Protein AF-A0A954HGE0-F1 (afdb_monomer)

Structure (mmCIF, N/CA/C/O backbone):
data_AF-A0A954HGE0-F1
#
_entry.id   AF-A0A954HGE0-F1
#
loop_
_atom_site.group_PDB
_atom_site.id
_atom_site.type_symbol
_atom_site.label_atom_id
_atom_site.label_alt_id
_atom_site.label_comp_id
_atom_site.label_asym_id
_atom_site.label_entity_id
_atom_site.label_seq_id
_atom_site.pdbx_PDB_ins_code
_atom_site.Cartn_x
_atom_site.Cartn_y
_atom_site.Cartn_z
_atom_site.occupancy
_atom_site.B_iso_or_equiv
_atom_site.auth_seq_id
_atom_site.auth_comp_id
_atom_site.auth_asym_id
_atom_site.auth_atom_id
_atom_site.pdbx_PDB_model_num
ATOM 1 N N . MET A 1 1 ? -14.802 17.233 -8.894 1.00 39.47 1 MET A N 1
ATOM 2 C CA . MET A 1 1 ? -13.611 17.298 -8.024 1.00 39.47 1 MET A CA 1
ATOM 3 C C . MET A 1 1 ? -13.743 16.165 -7.029 1.00 39.47 1 MET A C 1
ATOM 5 O O . MET A 1 1 ? -14.567 16.254 -6.129 1.00 39.47 1 MET A O 1
ATOM 9 N N . THR A 1 2 ? -13.078 15.044 -7.286 1.00 50.12 2 THR A N 1
ATOM 10 C CA . THR A 1 2 ? -13.136 13.867 -6.414 1.00 50.12 2 THR A CA 1
ATOM 11 C C . THR A 1 2 ? -12.397 14.213 -5.127 1.00 50.12 2 THR A C 1
ATOM 13 O O . THR A 1 2 ? -11.263 14.681 -5.178 1.00 50.12 2 THR A O 1
ATOM 16 N N . GLN A 1 3 ? -13.065 14.084 -3.986 1.00 55.19 3 GLN A N 1
ATOM 17 C CA . GLN A 1 3 ? -12.471 14.356 -2.682 1.00 55.19 3 GLN A CA 1
ATOM 18 C C . GLN A 1 3 ? -11.366 13.320 -2.441 1.00 55.19 3 GLN A C 1
ATOM 20 O O . GLN A 1 3 ? -11.647 12.124 -2.396 1.00 55.19 3 GLN A O 1
ATOM 25 N N . GLN A 1 4 ? -10.114 13.768 -2.380 1.00 66.94 4 GLN A N 1
ATOM 26 C CA . GLN A 1 4 ? -8.964 12.887 -2.196 1.00 66.94 4 GLN A CA 1
ATOM 27 C C . GLN A 1 4 ? -8.955 12.390 -0.749 1.00 66.94 4 GLN A C 1
ATOM 29 O O . GLN A 1 4 ? -8.915 13.200 0.181 1.00 66.94 4 GLN A O 1
ATOM 34 N N . LYS A 1 5 ? -9.059 11.073 -0.553 1.00 84.06 5 LYS A N 1
ATOM 35 C CA . LYS A 1 5 ? -8.981 10.472 0.780 1.00 84.06 5 LYS A CA 1
ATOM 36 C C . LYS A 1 5 ? -7.538 10.470 1.265 1.00 84.06 5 LYS A C 1
ATOM 38 O O . LYS A 1 5 ? -6.595 1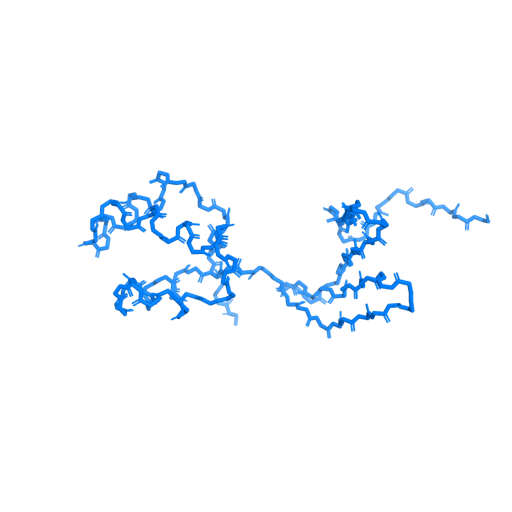0.522 0.476 1.00 84.06 5 LYS A O 1
ATOM 43 N N . THR A 1 6 ? -7.369 10.389 2.578 1.00 91.88 6 THR A N 1
ATOM 44 C CA . THR A 1 6 ? -6.045 10.262 3.188 1.00 91.88 6 THR A CA 1
ATOM 45 C C . THR A 1 6 ? -5.464 8.887 2.867 1.00 91.88 6 THR A C 1
ATOM 47 O O . THR A 1 6 ? -6.178 7.885 2.896 1.00 91.88 6 THR A O 1
ATOM 50 N N . LEU A 1 7 ? -4.164 8.795 2.598 1.00 94.12 7 LEU A N 1
ATOM 51 C CA . LEU A 1 7 ? -3.536 7.490 2.421 1.00 94.12 7 LEU A CA 1
ATOM 52 C C . LEU A 1 7 ? -3.399 6.798 3.772 1.00 94.12 7 LEU A C 1
ATOM 54 O O . LEU A 1 7 ? -2.899 7.375 4.738 1.00 94.12 7 LEU A O 1
ATOM 58 N N . PHE A 1 8 ? -3.784 5.527 3.836 1.00 95.69 8 PHE A N 1
ATOM 59 C CA . PHE A 1 8 ? -3.588 4.717 5.035 1.00 95.69 8 PHE A CA 1
ATOM 60 C C . PHE A 1 8 ? -2.106 4.667 5.436 1.00 95.69 8 PHE A C 1
ATOM 62 O O . PHE A 1 8 ? -1.781 4.641 6.620 1.00 95.69 8 PHE A O 1
ATOM 69 N N . THR A 1 9 ? -1.201 4.682 4.454 1.00 91.62 9 THR A N 1
ATOM 70 C CA . THR A 1 9 ? 0.250 4.647 4.676 1.00 91.62 9 THR A CA 1
ATOM 71 C C . THR A 1 9 ? 0.809 5.887 5.366 1.00 91.62 9 THR A C 1
ATOM 73 O O . THR A 1 9 ? 1.902 5.798 5.920 1.00 91.62 9 THR A O 1
ATOM 76 N N . ASP A 1 10 ? 0.067 6.996 5.380 1.00 93.44 10 ASP A N 1
ATOM 77 C CA . ASP A 1 10 ? 0.464 8.231 6.066 1.00 93.44 10 ASP A CA 1
ATOM 78 C C . ASP A 1 10 ? 0.088 8.208 7.558 1.00 93.44 10 ASP A C 1
ATOM 80 O O . ASP A 1 10 ? 0.540 9.048 8.339 1.00 93.44 10 ASP A O 1
ATOM 84 N N . LEU A 1 11 ? -0.729 7.238 7.988 1.00 94.38 11 LEU A N 1
ATOM 85 C CA . LEU A 1 11 ? -1.130 7.103 9.382 1.00 94.38 11 LEU A CA 1
ATOM 86 C C . LEU A 1 11 ? -0.036 6.445 10.221 1.00 94.38 11 LEU A C 1
ATOM 88 O O . LEU A 1 11 ? 0.421 5.328 9.960 1.00 94.38 11 LEU A O 1
ATOM 92 N N . SER A 1 12 ? 0.299 7.093 11.336 1.00 95.88 12 SER A N 1
ATOM 93 C CA . SER A 1 12 ? 1.052 6.435 12.397 1.00 95.88 12 SER A CA 1
ATOM 94 C C . SER A 1 12 ? 0.192 5.374 13.095 1.00 95.88 12 SER A C 1
ATOM 96 O O . SER A 1 12 ? -1.042 5.403 13.070 1.00 95.88 12 SER A O 1
ATOM 98 N N . ARG A 1 13 ? 0.853 4.430 13.775 1.00 95.81 13 ARG A N 1
ATOM 99 C CA . ARG A 1 13 ? 0.166 3.433 14.609 1.00 95.81 13 ARG A CA 1
ATOM 100 C C . ARG A 1 13 ? -0.732 4.097 15.657 1.00 95.81 13 ARG A C 1
ATOM 102 O O . ARG A 1 13 ? -1.852 3.635 15.869 1.00 95.81 13 ARG A O 1
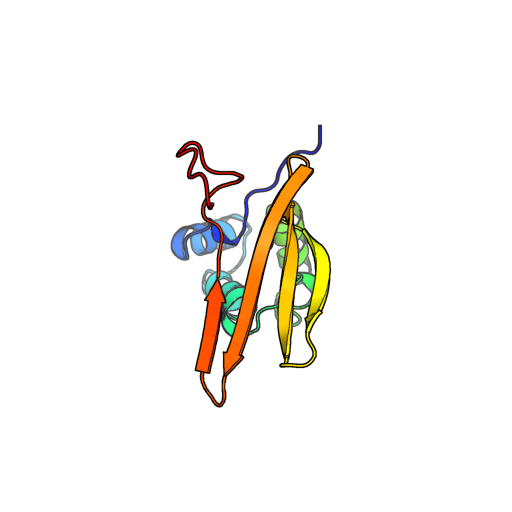ATOM 109 N N . ASP A 1 14 ? -0.245 5.157 16.291 1.00 97.38 14 ASP A N 1
ATOM 110 C CA . ASP A 1 14 ? -0.956 5.840 17.371 1.00 97.38 14 ASP A CA 1
ATOM 111 C C . ASP A 1 14 ? -2.165 6.607 16.827 1.00 97.38 14 ASP A C 1
ATOM 113 O O . ASP A 1 14 ? -3.249 6.514 17.399 1.00 97.38 14 ASP A O 1
ATOM 117 N N . ALA A 1 15 ? -2.020 7.257 15.664 1.00 97.25 15 ALA A N 1
ATOM 118 C CA . ALA A 1 15 ? -3.128 7.915 14.974 1.00 97.25 15 ALA A CA 1
ATOM 119 C C . ALA A 1 15 ? -4.228 6.915 14.587 1.00 97.25 15 ALA A C 1
ATOM 121 O O . ALA A 1 15 ? -5.403 7.161 14.844 1.00 97.25 15 ALA A O 1
ATOM 122 N N . LEU A 1 16 ? -3.859 5.748 14.044 1.00 97.44 16 LEU A N 1
ATOM 123 C CA . LEU A 1 16 ? -4.829 4.696 13.723 1.00 97.44 16 LEU A CA 1
ATOM 124 C C . LEU A 1 16 ? -5.501 4.121 14.979 1.00 97.44 16 LEU A C 1
ATOM 126 O O . LEU A 1 16 ? -6.677 3.760 14.942 1.00 97.44 16 LEU A O 1
ATOM 130 N N . THR A 1 17 ? -4.763 4.022 16.086 1.00 98.00 17 THR A N 1
ATOM 131 C CA . THR A 1 17 ? -5.294 3.540 17.369 1.00 98.00 17 THR A CA 1
ATOM 132 C C . THR A 1 17 ? -6.341 4.499 17.921 1.00 98.00 17 THR A C 1
ATOM 134 O O . THR A 1 17 ? -7.445 4.056 18.240 1.00 98.00 17 THR A O 1
ATOM 137 N N . ALA A 1 18 ? -6.023 5.796 17.966 1.00 97.94 18 ALA A N 1
ATOM 138 C CA . ALA A 1 18 ? -6.958 6.841 18.369 1.00 97.94 18 ALA A CA 1
ATOM 139 C C . ALA A 1 18 ? -8.194 6.853 17.461 1.00 97.94 18 ALA A C 1
ATOM 141 O O . ALA A 1 18 ? -9.316 6.784 17.955 1.00 97.94 18 ALA A O 1
ATOM 142 N N . TRP A 1 19 ? -7.993 6.800 16.140 1.00 97.62 19 TRP A N 1
ATOM 143 C CA . TRP A 1 19 ? -9.092 6.755 15.176 1.00 97.62 19 TRP A CA 1
ATOM 144 C C . TRP A 1 19 ? -10.013 5.550 15.402 1.00 97.62 19 TRP A C 1
ATOM 146 O O . TRP A 1 19 ? -11.230 5.702 15.440 1.00 97.62 19 TRP A O 1
ATOM 156 N N . CYS A 1 20 ? -9.466 4.350 15.638 1.00 97.56 20 CYS A N 1
ATOM 157 C CA . CYS A 1 20 ? -10.289 3.179 15.958 1.00 97.56 20 CYS A CA 1
ATOM 158 C C . CYS A 1 20 ? -11.161 3.417 17.200 1.00 97.56 20 CYS A C 1
ATOM 160 O O . CYS A 1 20 ? -12.340 3.067 17.184 1.00 97.56 20 CYS A O 1
ATOM 162 N N . GLN A 1 21 ? -10.602 4.021 18.254 1.00 97.75 21 GLN A N 1
ATOM 163 C CA . GLN A 1 21 ? -11.330 4.318 19.492 1.00 97.75 21 GLN A CA 1
ATOM 164 C C . GLN A 1 21 ? -12.422 5.374 19.284 1.00 97.75 21 GLN A C 1
ATOM 166 O O . GLN A 1 21 ? -13.530 5.196 19.786 1.00 97.75 21 GLN A O 1
ATOM 171 N N . GLU A 1 22 ? -12.142 6.425 18.511 1.00 97.50 22 GLU A N 1
ATOM 172 C CA . GLU A 1 22 ? -13.113 7.463 18.135 1.00 97.50 22 GLU A CA 1
ATOM 173 C C . GLU A 1 22 ? -14.299 6.886 17.352 1.00 97.50 22 GLU A C 1
ATOM 175 O O . GLU A 1 22 ? -15.439 7.285 17.571 1.00 97.50 22 GLU A O 1
ATOM 180 N N . GLN A 1 23 ? -14.048 5.891 16.495 1.00 96.88 23 GLN A N 1
ATOM 181 C CA . GLN A 1 23 ? -15.091 5.162 15.766 1.00 96.88 23 GLN A CA 1
ATOM 182 C C . GLN A 1 23 ? -15.799 4.082 16.614 1.00 96.88 23 GLN A C 1
ATOM 184 O O . GLN A 1 23 ? -16.626 3.330 16.099 1.00 96.88 23 GLN A O 1
ATOM 189 N N . GLY A 1 24 ? -15.481 3.969 17.909 1.00 97.31 24 GLY A N 1
ATOM 190 C CA . GLY A 1 24 ? -16.108 3.016 18.831 1.00 97.31 24 GLY A CA 1
ATOM 191 C C . GLY A 1 24 ? -15.544 1.592 18.774 1.00 97.31 24 GLY A C 1
ATOM 192 O O . GLY A 1 24 ? -16.157 0.665 19.308 1.00 97.31 24 GLY A O 1
ATOM 193 N N . PHE A 1 25 ? -14.380 1.388 18.152 1.00 97.62 25 PHE A N 1
ATOM 194 C CA . PHE A 1 25 ? -13.707 0.091 18.084 1.00 97.62 25 PHE A CA 1
ATOM 195 C C . PHE A 1 25 ? -12.566 -0.027 19.108 1.00 97.62 25 PHE A C 1
ATOM 197 O O . PHE A 1 25 ? -11.890 0.950 19.429 1.00 97.62 25 PHE A O 1
ATOM 204 N N . PRO A 1 26 ? -12.279 -1.242 19.614 1.00 97.56 26 PRO A N 1
ATOM 205 C CA . PRO A 1 26 ? -11.156 -1.451 20.521 1.00 97.56 26 PRO A CA 1
ATOM 206 C C . PRO A 1 26 ? -9.802 -1.087 19.895 1.00 97.56 26 PRO A C 1
ATOM 208 O O . PRO A 1 26 ? -9.537 -1.427 18.741 1.00 97.56 26 PRO A O 1
ATOM 211 N N . ALA A 1 27 ? -8.898 -0.524 20.701 1.00 96.62 27 ALA A N 1
ATOM 212 C CA . ALA A 1 27 ? -7.555 -0.098 20.289 1.00 96.62 27 ALA A CA 1
ATOM 213 C C . ALA A 1 27 ? -6.745 -1.182 19.548 1.00 96.62 27 ALA A C 1
ATOM 215 O O . ALA A 1 27 ? -6.031 -0.886 18.592 1.00 96.62 27 ALA A O 1
ATOM 216 N N . TYR A 1 28 ? -6.892 -2.459 19.927 1.00 96.81 28 TYR A N 1
ATOM 217 C CA . TYR A 1 28 ? -6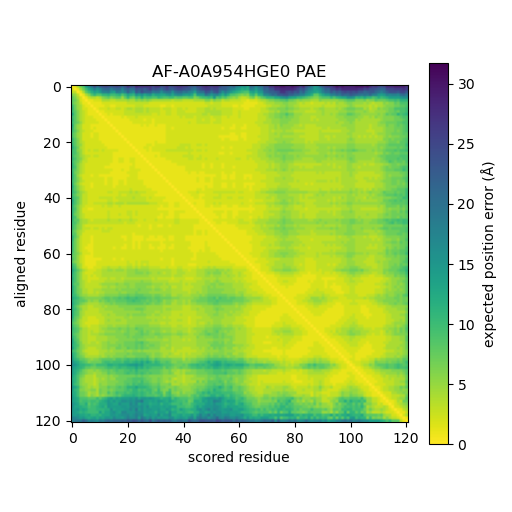.158 -3.564 19.292 1.00 96.81 28 TYR A CA 1
ATOM 218 C C . TYR A 1 28 ? -6.481 -3.740 17.797 1.00 96.81 28 TYR A C 1
ATOM 220 O O . TYR A 1 28 ? -5.711 -4.378 17.072 1.00 96.81 28 TYR A O 1
ATOM 228 N N . ARG A 1 29 ? -7.614 -3.202 17.315 1.00 97.56 29 ARG A N 1
ATOM 229 C CA . ARG A 1 29 ? -7.994 -3.275 15.898 1.00 97.56 29 ARG A CA 1
ATOM 230 C C . ARG A 1 29 ? -6.987 -2.555 15.008 1.00 97.56 29 ARG A C 1
ATOM 232 O O . ARG A 1 29 ? -6.740 -3.036 13.906 1.00 97.56 29 ARG A O 1
ATOM 239 N N . ALA A 1 30 ? -6.323 -1.508 15.499 1.00 97.31 30 ALA A N 1
ATOM 240 C CA . ALA A 1 30 ? -5.262 -0.830 14.760 1.00 97.31 30 ALA A CA 1
ATOM 241 C C . ALA A 1 30 ? -4.120 -1.790 14.384 1.00 97.31 30 ALA A C 1
ATOM 243 O O . ALA A 1 30 ? -3.722 -1.865 13.222 1.00 97.31 30 ALA A O 1
ATOM 244 N N . ASP A 1 31 ? -3.641 -2.600 15.333 1.00 96.69 31 ASP A N 1
ATOM 245 C CA . ASP A 1 31 ? -2.583 -3.581 15.061 1.00 96.69 31 ASP A CA 1
ATOM 246 C C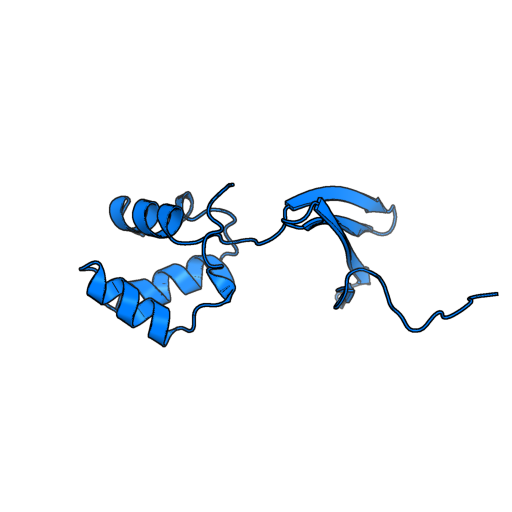 . ASP A 1 31 ? -3.056 -4.715 14.145 1.00 96.69 31 ASP A C 1
ATOM 248 O O . ASP A 1 31 ? -2.274 -5.240 13.349 1.00 96.69 31 ASP A O 1
ATOM 252 N N . GLN A 1 32 ? -4.336 -5.084 14.216 1.00 97.25 32 GLN A N 1
ATOM 253 C CA . GLN A 1 32 ? -4.918 -6.061 13.300 1.00 97.25 32 GLN A CA 1
ATOM 254 C C . GLN A 1 32 ? -4.942 -5.532 11.861 1.00 97.25 32 GLN A C 1
ATOM 256 O O . GLN A 1 32 ? -4.451 -6.214 10.962 1.00 97.25 32 GLN A O 1
ATOM 261 N N . ILE A 1 33 ? -5.440 -4.310 11.646 1.00 97.81 33 ILE A N 1
ATOM 262 C CA . ILE A 1 33 ? -5.487 -3.663 10.325 1.00 97.81 33 ILE A CA 1
ATOM 263 C C . ILE A 1 33 ? -4.067 -3.504 9.766 1.00 97.81 33 ILE A C 1
ATOM 265 O O . ILE A 1 33 ? -3.795 -3.888 8.630 1.00 97.81 33 ILE A O 1
ATOM 269 N N . ARG A 1 34 ? -3.114 -3.034 10.581 1.00 97.38 34 ARG A N 1
ATOM 270 C CA . ARG A 1 34 ? -1.705 -2.906 10.165 1.00 97.38 34 ARG A CA 1
ATOM 271 C C . ARG A 1 34 ? -1.090 -4.244 9.768 1.00 97.38 34 ARG A C 1
ATOM 273 O O . ARG A 1 34 ? -0.339 -4.299 8.799 1.00 97.38 34 ARG A O 1
ATOM 280 N N . ARG A 1 35 ? -1.409 -5.333 10.473 1.00 97.25 35 ARG A N 1
ATOM 281 C CA . ARG A 1 35 ? -0.945 -6.682 10.105 1.00 97.25 35 ARG A CA 1
ATOM 282 C C . ARG A 1 35 ? -1.472 -7.107 8.739 1.00 97.25 35 ARG A C 1
ATOM 284 O O . ARG A 1 35 ? -0.745 -7.752 7.989 1.00 97.25 35 ARG A O 1
ATOM 291 N N . TRP A 1 36 ? -2.707 -6.744 8.412 1.00 97.62 36 TRP A N 1
ATOM 292 C CA . TRP A 1 36 ? -3.273 -6.998 7.094 1.00 97.62 36 TRP A CA 1
ATOM 293 C C . TRP A 1 36 ? -2.567 -6.207 5.998 1.00 97.62 36 TRP A C 1
ATOM 295 O O . TRP A 1 36 ? -2.115 -6.804 5.025 1.00 97.62 36 TRP A O 1
ATOM 305 N N . ILE A 1 37 ? -2.395 -4.901 6.191 1.00 96.44 37 ILE A N 1
ATOM 306 C CA . ILE A 1 37 ? -1.770 -4.032 5.188 1.00 96.44 37 ILE A CA 1
ATOM 307 C C . ILE A 1 37 ? -0.277 -4.342 5.020 1.00 96.44 37 ILE A C 1
ATOM 309 O O . ILE A 1 37 ? 0.176 -4.621 3.919 1.00 96.44 37 ILE A O 1
ATOM 313 N N . TYR A 1 38 ? 0.507 -4.358 6.099 1.00 95.38 38 TYR A N 1
ATOM 314 C CA . TYR A 1 38 ? 1.968 -4.479 5.996 1.00 95.38 38 TYR A CA 1
ATOM 315 C C . TYR A 1 38 ? 2.469 -5.926 6.027 1.00 95.38 38 TYR A C 1
ATOM 317 O O . TYR A 1 38 ? 3.468 -6.255 5.386 1.00 95.38 38 TYR A O 1
ATOM 325 N N . GLY A 1 39 ? 1.795 -6.797 6.782 1.00 95.31 39 GLY A N 1
ATOM 326 C CA . GLY A 1 39 ? 2.186 -8.200 6.926 1.00 95.31 39 GLY A CA 1
ATOM 327 C C . GLY A 1 39 ? 1.635 -9.076 5.806 1.00 95.31 39 GLY A C 1
ATOM 328 O O . GLY A 1 39 ? 2.385 -9.820 5.181 1.00 95.31 39 GLY A O 1
ATOM 329 N N . LYS A 1 40 ? 0.328 -8.972 5.544 1.00 96.25 40 LYS A N 1
ATOM 330 C CA . LYS A 1 40 ? -0.360 -9.770 4.518 1.00 96.25 40 LYS A CA 1
ATOM 331 C C . LYS A 1 40 ? -0.426 -9.089 3.148 1.00 96.25 40 LYS A C 1
ATOM 333 O O . LYS A 1 40 ? -0.679 -9.790 2.177 1.00 96.25 40 LYS A O 1
ATOM 338 N N . ARG A 1 41 ? -0.145 -7.781 3.061 1.00 95.38 41 ARG A N 1
ATOM 339 C CA . ARG A 1 41 ? -0.070 -7.012 1.804 1.00 95.38 41 ARG A CA 1
ATOM 340 C C . ARG A 1 41 ? -1.350 -7.098 0.972 1.00 95.38 41 ARG A C 1
ATOM 342 O O . ARG A 1 41 ? -1.290 -7.302 -0.236 1.00 95.38 41 ARG A O 1
ATOM 349 N N . VAL A 1 42 ? -2.498 -6.979 1.640 1.00 96.12 42 VAL A N 1
ATOM 350 C CA . VAL A 1 42 ? -3.796 -6.926 0.951 1.00 96.12 42 VAL A CA 1
ATOM 351 C C . VAL A 1 42 ? -3.928 -5.659 0.124 1.00 96.12 42 VAL A C 1
ATOM 353 O O . VAL A 1 42 ? -3.371 -4.618 0.477 1.00 96.12 42 VAL A O 1
ATOM 356 N N . ASN A 1 43 ? -4.700 -5.754 -0.952 1.00 94.12 43 ASN A N 1
ATOM 357 C CA . ASN A 1 43 ? -4.941 -4.650 -1.869 1.00 94.12 43 ASN A CA 1
ATOM 358 C C . ASN A 1 43 ? -6.252 -3.910 -1.570 1.00 94.12 43 ASN A C 1
ATOM 360 O O . ASN A 1 43 ? -6.460 -2.807 -2.068 1.00 94.12 43 ASN A O 1
ATOM 364 N N . SER A 1 44 ? -7.130 -4.499 -0.755 1.00 95.75 44 SER A N 1
ATOM 365 C CA . SER A 1 44 ? -8.384 -3.893 -0.309 1.00 95.75 44 SER A CA 1
ATOM 366 C C . SER A 1 44 ? -8.648 -4.152 1.174 1.00 95.75 44 SER A C 1
ATOM 368 O O . SER A 1 44 ? -8.332 -5.217 1.712 1.00 95.75 44 SER A O 1
ATOM 370 N N . PHE A 1 45 ? -9.311 -3.197 1.837 1.00 97.19 45 PHE A N 1
ATOM 371 C CA . PHE A 1 45 ? -9.841 -3.398 3.187 1.00 97.19 45 PHE A CA 1
ATOM 372 C C . PHE A 1 45 ? -10.821 -4.569 3.247 1.00 97.19 45 PHE A C 1
ATOM 374 O O . PHE A 1 45 ? -10.929 -5.214 4.290 1.00 97.19 45 PHE A O 1
ATOM 381 N N . ASP A 1 46 ? -11.486 -4.899 2.136 1.00 96.94 46 ASP A N 1
ATOM 382 C CA . ASP A 1 46 ? -12.455 -5.987 2.094 1.00 96.94 46 ASP A CA 1
ATOM 383 C C . ASP A 1 46 ? -11.858 -7.372 2.343 1.00 96.94 46 ASP A C 1
ATOM 385 O O . ASP A 1 46 ? -12.553 -8.244 2.867 1.00 96.94 46 ASP A O 1
ATOM 389 N N . GLU A 1 47 ? -10.569 -7.558 2.070 1.00 97.38 47 GLU A N 1
ATOM 390 C CA . GLU A 1 47 ? -9.865 -8.829 2.266 1.00 97.38 47 GLU A CA 1
ATOM 391 C C . GLU A 1 47 ? -9.664 -9.181 3.755 1.00 97.38 47 GLU A C 1
ATOM 393 O O . GLU A 1 47 ? -9.366 -10.330 4.099 1.00 97.38 47 GLU A O 1
ATOM 398 N N . MET A 1 48 ? -9.861 -8.213 4.660 1.00 97.50 48 MET A N 1
ATOM 399 C CA . MET A 1 48 ? -9.655 -8.357 6.104 1.00 97.50 48 MET A CA 1
ATOM 400 C C . MET A 1 48 ? -10.826 -9.092 6.784 1.00 97.50 48 MET A C 1
ATOM 402 O O . MET A 1 48 ? -11.599 -8.507 7.540 1.00 97.50 48 MET A O 1
ATOM 406 N N . HIS A 1 49 ? -10.981 -10.389 6.516 1.00 95.00 49 HIS A N 1
ATOM 407 C CA . HIS A 1 49 ? -12.153 -11.181 6.931 1.00 95.00 49 HIS A CA 1
ATOM 408 C C . HIS A 1 49 ? -12.404 -11.264 8.450 1.00 95.00 49 HIS A C 1
ATOM 410 O O . HIS A 1 49 ? -13.522 -11.546 8.872 1.00 95.00 49 HIS A O 1
ATOM 416 N N . ASP A 1 50 ? -11.390 -11.021 9.280 1.00 95.12 50 ASP A N 1
ATOM 417 C CA . ASP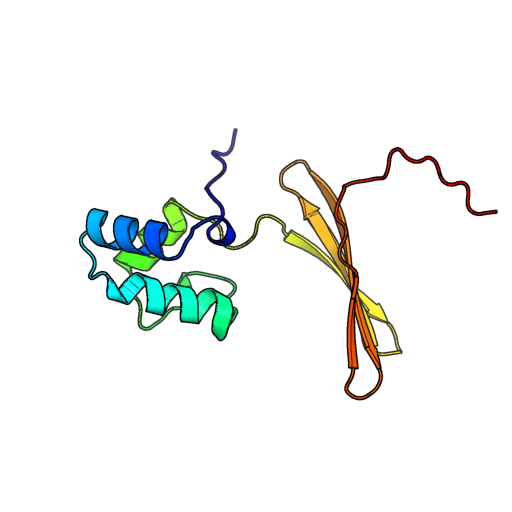 A 1 50 ? -11.476 -11.004 10.747 1.00 95.12 50 ASP A CA 1
ATOM 418 C C . ASP A 1 50 ? -11.665 -9.580 11.329 1.00 95.12 50 ASP A C 1
ATOM 420 O O . ASP A 1 50 ? -11.698 -9.394 12.555 1.00 95.12 50 ASP A O 1
ATOM 424 N N . VAL A 1 51 ? -11.812 -8.573 10.458 1.00 97.19 51 VAL A N 1
ATOM 425 C CA . VAL A 1 51 ? -12.166 -7.186 10.780 1.00 97.19 51 VAL A CA 1
ATOM 426 C C . VAL A 1 51 ? -13.666 -6.976 10.501 1.00 97.19 51 VAL A C 1
ATOM 428 O O . VAL A 1 51 ? -14.148 -7.320 9.416 1.00 97.19 51 VAL A O 1
ATOM 431 N N . PRO A 1 52 ? -14.441 -6.415 11.454 1.00 97.25 52 PRO A N 1
ATOM 432 C CA . PRO A 1 52 ? -15.876 -6.207 11.282 1.00 97.25 52 PRO A CA 1
ATOM 433 C C . PRO A 1 52 ? -16.199 -5.426 10.007 1.00 97.25 52 PRO A C 1
ATOM 435 O O . PRO A 1 52 ? -15.513 -4.458 9.685 1.00 97.25 52 PRO A O 1
ATOM 438 N N . LYS A 1 53 ? -17.280 -5.807 9.314 1.00 97.25 53 LYS A N 1
ATOM 439 C CA . LYS A 1 53 ? -17.713 -5.151 8.067 1.00 97.25 53 LYS A CA 1
ATOM 440 C C . LYS A 1 53 ? -17.853 -3.634 8.230 1.00 97.25 53 LYS A C 1
ATOM 442 O O . LYS A 1 53 ? -17.302 -2.902 7.423 1.00 97.25 53 LYS A O 1
ATOM 447 N N . ALA A 1 54 ? -18.475 -3.185 9.321 1.00 97.38 54 ALA A N 1
ATOM 448 C CA . ALA A 1 54 ? -18.627 -1.763 9.628 1.00 97.38 54 ALA A CA 1
ATOM 449 C C . ALA A 1 54 ? -17.279 -1.017 9.702 1.00 97.38 54 ALA A C 1
ATOM 451 O O . ALA A 1 54 ? -17.159 0.096 9.205 1.00 97.38 54 ALA A O 1
ATOM 452 N N . LEU A 1 55 ? -16.238 -1.645 10.263 1.00 97.88 55 LEU A N 1
ATOM 453 C CA . LEU A 1 55 ? -14.902 -1.049 10.323 1.00 97.88 55 LEU A CA 1
ATOM 454 C C . LEU A 1 55 ? -14.228 -1.028 8.945 1.00 97.88 55 LEU A C 1
ATOM 456 O O . LEU A 1 55 ? -13.600 -0.036 8.593 1.00 97.88 55 LEU A O 1
ATOM 460 N N . ARG A 1 56 ? -14.389 -2.085 8.137 1.00 98.00 56 ARG A N 1
ATOM 461 C CA . ARG A 1 56 ? -13.892 -2.113 6.747 1.00 98.00 56 ARG A CA 1
ATOM 462 C C . ARG A 1 56 ? -14.550 -1.037 5.880 1.00 98.00 56 ARG A C 1
ATOM 464 O O . ARG A 1 56 ? -13.867 -0.385 5.093 1.00 98.00 56 ARG A O 1
ATOM 471 N N . GLU A 1 57 ? -15.850 -0.818 6.057 1.00 97.50 57 GLU A N 1
ATOM 472 C CA . GLU A 1 57 ? -16.608 0.227 5.362 1.00 97.50 57 GLU A CA 1
ATOM 473 C C . GLU A 1 57 ? -16.126 1.626 5.764 1.00 97.50 57 GLU A C 1
ATOM 475 O O . GLU A 1 57 ? -15.842 2.434 4.884 1.00 97.50 57 GLU A O 1
ATOM 480 N N . LEU A 1 58 ? -15.940 1.890 7.063 1.00 96.94 58 LEU A N 1
ATOM 481 C CA . LEU A 1 58 ? -15.369 3.155 7.543 1.00 96.94 58 LEU A CA 1
ATOM 482 C C . LEU A 1 58 ? -13.954 3.384 6.998 1.00 96.94 58 LEU A C 1
ATOM 484 O O . LEU A 1 58 ? -13.660 4.459 6.484 1.00 96.94 58 LEU A O 1
ATOM 488 N N . LEU A 1 59 ? -13.085 2.369 7.039 1.00 96.94 59 LEU A N 1
ATOM 489 C CA . LEU A 1 59 ? -11.742 2.468 6.457 1.00 96.94 59 LEU A CA 1
ATOM 490 C C . LEU A 1 59 ? -11.804 2.831 4.970 1.00 96.94 59 LEU A C 1
ATOM 492 O O . LEU A 1 59 ? -11.111 3.744 4.539 1.00 96.94 59 LEU A O 1
ATOM 496 N N . THR A 1 60 ? -12.685 2.176 4.213 1.00 96.25 60 THR A N 1
ATOM 497 C CA . THR A 1 60 ? -12.875 2.428 2.776 1.00 96.25 60 THR A CA 1
ATOM 498 C C . THR A 1 60 ? -13.432 3.824 2.495 1.00 96.25 60 THR A C 1
ATOM 500 O O . THR A 1 60 ? -13.142 4.403 1.451 1.00 96.25 60 THR A O 1
ATOM 503 N N . GLN A 1 61 ? -14.235 4.389 3.397 1.00 95.44 61 GLN A N 1
ATOM 504 C CA . GLN A 1 61 ? -14.767 5.748 3.257 1.00 95.44 61 GLN A CA 1
ATOM 505 C C . GLN A 1 61 ? -13.706 6.819 3.527 1.00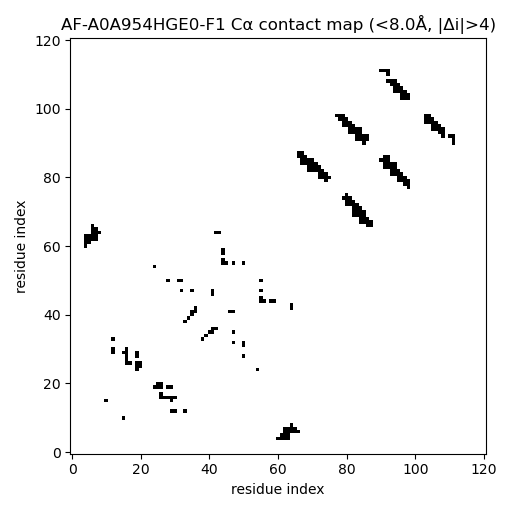 95.44 61 GLN A C 1
ATOM 507 O O . GLN A 1 61 ? -13.690 7.836 2.837 1.00 95.44 61 GLN A O 1
ATOM 512 N N . HIS A 1 62 ? -12.823 6.588 4.501 1.00 95.12 62 HIS A N 1
ATOM 513 C CA . HIS A 1 62 ? -11.876 7.594 4.985 1.00 95.12 62 HIS A CA 1
ATOM 514 C C . HIS A 1 62 ? -10.476 7.498 4.378 1.00 95.12 62 HIS A C 1
ATOM 516 O O . HIS A 1 62 ? -9.777 8.512 4.328 1.00 95.12 62 HIS A O 1
ATOM 522 N N . TYR A 1 63 ? -10.069 6.312 3.922 1.00 96.38 63 TYR A N 1
ATOM 523 C CA . TYR A 1 63 ? -8.700 6.051 3.504 1.00 96.38 63 TYR A CA 1
ATOM 524 C C . TYR A 1 63 ? -8.612 5.297 2.181 1.00 96.38 63 TYR A C 1
ATOM 526 O O . TYR A 1 63 ? -9.467 4.472 1.861 1.00 96.38 63 TYR A O 1
ATOM 534 N N . ASP A 1 64 ? -7.518 5.538 1.464 1.00 94.88 64 ASP A N 1
ATOM 535 C CA . ASP A 1 64 ? -7.071 4.707 0.347 1.00 94.88 64 ASP A CA 1
ATOM 536 C C . ASP A 1 64 ? -5.772 3.974 0.734 1.00 94.88 64 ASP A C 1
ATOM 538 O O . ASP A 1 64 ? -4.939 4.499 1.476 1.00 94.88 64 ASP A O 1
ATOM 542 N N . ILE A 1 65 ? -5.592 2.733 0.265 1.00 95.00 65 ILE A N 1
ATOM 543 C CA . ILE A 1 65 ? -4.371 1.945 0.539 1.00 95.00 65 ILE A CA 1
ATOM 544 C C . ILE A 1 65 ? -3.226 2.381 -0.381 1.00 95.00 65 ILE A C 1
ATOM 546 O O . ILE A 1 65 ? -2.077 2.454 0.053 1.00 95.00 65 ILE A O 1
ATOM 550 N N . PHE A 1 66 ? -3.544 2.680 -1.641 1.00 93.06 66 PHE A N 1
ATOM 551 C CA . PHE A 1 66 ? -2.582 3.070 -2.664 1.00 93.06 66 PHE A CA 1
ATOM 552 C C . PHE A 1 66 ? -2.915 4.456 -3.204 1.00 93.06 66 PHE A C 1
ATOM 554 O O . PHE A 1 66 ? -4.078 4.786 -3.412 1.00 93.06 66 PHE A O 1
ATOM 561 N N . SER A 1 67 ? -1.877 5.244 -3.470 1.00 91.31 67 SER A N 1
ATOM 562 C CA . SER A 1 67 ? -1.975 6.573 -4.086 1.00 91.31 67 SER A CA 1
ATOM 563 C C . SER A 1 67 ? -1.891 6.562 -5.610 1.00 91.31 67 SER A C 1
ATOM 565 O O . SER A 1 67 ? -1.980 7.613 -6.243 1.00 91.31 67 SER A O 1
ATOM 567 N N . MET A 1 68 ? -1.653 5.390 -6.192 1.00 92.62 68 MET A N 1
ATOM 568 C CA . MET A 1 68 ? -1.326 5.209 -7.597 1.00 92.62 68 MET A CA 1
ATOM 569 C C . MET A 1 68 ? -1.858 3.875 -8.097 1.00 92.62 68 MET A C 1
ATOM 571 O O . MET A 1 68 ? -2.029 2.927 -7.327 1.00 92.62 68 MET A O 1
ATOM 575 N N . GLU A 1 69 ? -2.075 3.805 -9.401 1.00 94.44 69 GLU A N 1
ATOM 576 C CA . GLU A 1 69 ? -2.565 2.612 -10.079 1.00 94.44 69 GLU A CA 1
ATOM 577 C C . GLU A 1 69 ? -1.486 2.043 -10.998 1.00 94.44 69 GLU A C 1
ATOM 579 O O . GLU A 1 69 ? -0.706 2.783 -11.600 1.00 94.44 69 GLU A O 1
ATOM 584 N N . ILE A 1 70 ? -1.452 0.717 -11.138 1.00 96.50 70 ILE A N 1
ATOM 585 C CA . ILE A 1 70 ? -0.617 0.068 -12.149 1.00 96.50 70 ILE A CA 1
ATOM 586 C C . ILE A 1 70 ? -1.325 0.215 -13.491 1.00 96.50 70 ILE A C 1
ATOM 588 O O . ILE A 1 70 ? -2.291 -0.491 -13.769 1.00 96.50 70 ILE A O 1
ATOM 592 N N . GLU A 1 71 ? -0.826 1.110 -14.335 1.00 97.31 71 GLU A N 1
ATOM 593 C CA . GLU A 1 71 ? -1.354 1.285 -15.687 1.00 97.31 71 GLU A CA 1
ATOM 594 C C . GLU A 1 71 ? -0.806 0.233 -16.648 1.00 97.31 71 GLU A C 1
ATOM 596 O O . GLU A 1 71 ? -1.517 -0.272 -17.517 1.00 97.31 71 GLU A O 1
ATOM 601 N N . ARG A 1 72 ? 0.467 -0.136 -16.484 1.00 97.88 72 ARG A N 1
ATOM 602 C CA . ARG A 1 72 ? 1.088 -1.175 -17.304 1.00 97.88 72 ARG A CA 1
ATOM 603 C C . ARG A 1 72 ? 2.088 -1.980 -16.497 1.00 97.88 72 ARG A C 1
ATOM 605 O O . ARG A 1 72 ? 2.905 -1.418 -15.775 1.00 97.88 72 ARG A O 1
ATOM 612 N N . HIS A 1 73 ? 2.065 -3.291 -16.697 1.00 98.12 73 HIS A N 1
ATOM 613 C CA . HIS A 1 73 ? 3.044 -4.220 -16.152 1.00 98.12 73 HIS A CA 1
ATOM 614 C C . HIS A 1 73 ? 3.725 -4.959 -17.305 1.00 98.12 73 HIS A C 1
ATOM 616 O O . HIS A 1 73 ? 3.066 -5.619 -18.106 1.00 98.12 73 HIS A O 1
ATOM 622 N N . LEU A 1 74 ? 5.043 -4.810 -17.409 1.00 97.81 74 LEU A N 1
ATOM 623 C CA . LEU A 1 74 ? 5.883 -5.482 -18.393 1.00 97.81 74 LEU A CA 1
ATOM 624 C C . LEU A 1 74 ? 6.805 -6.471 -17.686 1.00 97.81 74 LEU A C 1
ATOM 626 O O . LEU A 1 74 ? 7.431 -6.119 -16.689 1.00 97.81 74 LEU A O 1
ATOM 630 N N . VAL A 1 75 ? 6.923 -7.676 -18.239 1.00 97.69 75 VAL A N 1
ATOM 631 C CA . VAL A 1 75 ? 7.816 -8.721 -17.730 1.00 97.69 75 VAL A CA 1
ATOM 632 C C . VAL A 1 75 ? 8.815 -9.078 -18.824 1.00 97.69 75 VAL A C 1
ATOM 634 O O . VAL A 1 75 ? 8.428 -9.427 -19.940 1.00 97.69 75 VAL A O 1
ATOM 637 N N . SER A 1 76 ? 10.098 -8.947 -18.511 1.00 96.50 76 SER A N 1
ATOM 638 C CA . SER A 1 76 ? 11.214 -9.303 -19.386 1.00 96.50 76 SER A CA 1
ATOM 639 C C . SER A 1 76 ? 11.513 -10.806 -19.323 1.00 96.50 76 SER A C 1
ATOM 641 O O . SER A 1 76 ? 11.132 -11.497 -18.377 1.00 96.50 76 SER A O 1
ATOM 643 N N . SER A 1 77 ? 12.231 -11.329 -20.321 1.00 96.00 77 SER A N 1
ATOM 644 C CA . SER A 1 77 ? 12.629 -12.742 -20.388 1.00 96.00 77 SER A CA 1
ATOM 645 C C . SER A 1 77 ? 13.556 -13.180 -19.251 1.00 96.00 77 SER A C 1
ATOM 647 O O . SER A 1 77 ? 13.618 -14.364 -18.937 1.00 96.00 77 SER A O 1
ATOM 649 N N . ASP A 1 78 ? 14.278 -12.240 -18.642 1.00 93.88 78 ASP A N 1
ATOM 650 C CA . ASP A 1 78 ? 15.137 -12.468 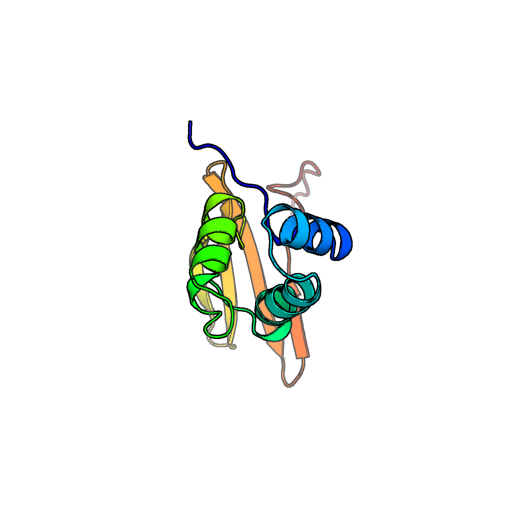-17.472 1.00 93.88 78 ASP A CA 1
ATOM 651 C C . ASP A 1 78 ? 14.372 -12.394 -16.135 1.00 93.88 78 ASP A C 1
ATOM 653 O O . ASP A 1 78 ? 14.966 -12.538 -15.068 1.00 93.88 78 ASP A O 1
ATOM 657 N N . GLY A 1 79 ? 13.052 -12.182 -16.178 1.00 94.06 79 GLY A N 1
ATOM 658 C CA . GLY A 1 79 ? 12.204 -12.042 -14.996 1.00 94.06 79 GLY A CA 1
ATOM 659 C C . GLY A 1 79 ? 12.211 -10.645 -14.373 1.00 94.06 79 GLY A C 1
ATOM 660 O O . GLY A 1 79 ? 11.611 -10.471 -13.311 1.00 94.06 79 GLY A O 1
ATOM 661 N N . THR A 1 80 ? 12.857 -9.654 -15.001 1.00 96.62 80 THR A N 1
ATOM 662 C CA . THR A 1 80 ? 12.730 -8.247 -14.600 1.00 96.62 80 THR A CA 1
ATOM 663 C C . THR A 1 80 ? 11.302 -7.761 -14.849 1.00 96.62 80 THR A C 1
ATOM 665 O O . THR A 1 80 ? 10.770 -7.893 -15.952 1.00 96.62 80 THR A O 1
ATOM 668 N N . GLU A 1 81 ? 10.689 -7.170 -13.827 1.00 97.94 81 GLU A N 1
ATOM 669 C CA . GLU A 1 81 ? 9.334 -6.618 -13.872 1.00 97.94 81 GLU A CA 1
ATOM 670 C C . GLU A 1 81 ? 9.407 -5.089 -13.866 1.00 97.94 81 GLU A C 1
ATOM 672 O O . GLU A 1 81 ? 10.043 -4.490 -12.997 1.00 97.94 81 GLU A O 1
ATOM 677 N N . LYS A 1 82 ? 8.750 -4.444 -14.831 1.00 97.81 82 LYS A N 1
ATOM 678 C CA . LYS A 1 82 ? 8.641 -2.986 -14.928 1.00 97.81 82 LYS A CA 1
ATOM 679 C C . LYS A 1 82 ? 7.180 -2.570 -14.828 1.00 97.81 82 LYS A C 1
ATOM 681 O O . LYS A 1 82 ? 6.349 -2.985 -15.638 1.00 97.81 82 LYS A O 1
ATOM 686 N N . LEU A 1 83 ? 6.890 -1.711 -13.858 1.00 97.88 83 LEU A N 1
ATOM 687 C CA . LEU A 1 83 ? 5.583 -1.105 -13.642 1.00 97.88 83 LEU A CA 1
ATOM 688 C C . LEU A 1 83 ? 5.600 0.344 -14.124 1.00 97.88 83 LEU A C 1
ATOM 690 O O . LEU A 1 83 ? 6.464 1.122 -13.717 1.00 97.88 83 LEU A O 1
ATOM 694 N N . LEU A 1 84 ? 4.628 0.694 -14.963 1.00 97.50 84 LEU A N 1
ATOM 695 C CA . LEU A 1 84 ? 4.220 2.074 -15.204 1.00 97.50 84 LEU A CA 1
ATOM 696 C C . LEU A 1 84 ? 3.079 2.386 -14.238 1.00 97.50 84 LEU A C 1
ATOM 698 O O . LEU A 1 84 ? 2.040 1.720 -14.264 1.00 97.50 84 LEU A O 1
ATOM 702 N N . LEU A 1 85 ? 3.303 3.368 -13.377 1.00 96.75 85 LEU A N 1
ATOM 703 C CA . LEU A 1 85 ? 2.403 3.755 -12.303 1.00 96.75 85 LEU A CA 1
ATOM 704 C C . LEU A 1 85 ? 1.803 5.115 -12.641 1.00 96.75 85 LEU A C 1
ATOM 706 O O . LEU A 1 85 ? 2.550 6.065 -12.880 1.00 96.75 85 LEU A O 1
ATOM 710 N N . ARG A 1 86 ? 0.473 5.201 -12.648 1.00 96.38 86 ARG A N 1
ATOM 711 C CA . ARG A 1 86 ? -0.263 6.447 -12.867 1.00 96.38 86 ARG A CA 1
ATOM 712 C C . ARG A 1 86 ? -0.620 7.074 -11.528 1.00 96.38 86 ARG A C 1
ATOM 714 O O . ARG A 1 86 ? -1.214 6.418 -10.668 1.00 96.38 86 ARG A O 1
ATOM 721 N N . LEU A 1 87 ? -0.243 8.335 -11.358 1.00 93.25 87 LEU A N 1
ATOM 722 C CA . LEU A 1 87 ? -0.510 9.136 -10.169 1.00 93.25 87 LEU A CA 1
ATOM 723 C C . LEU A 1 87 ? -1.895 9.797 -10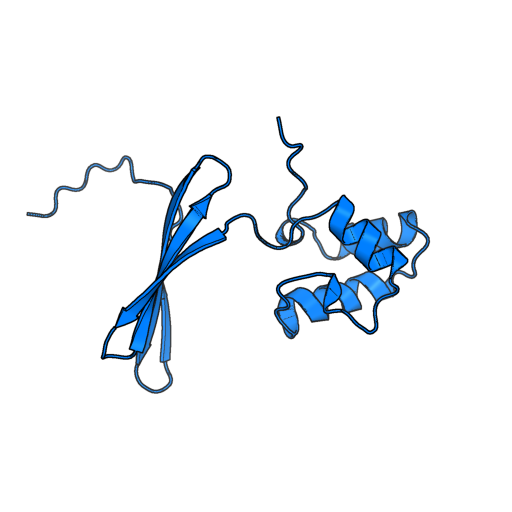.246 1.00 93.25 87 LEU A C 1
ATOM 725 O O . LEU A 1 87 ? -2.559 9.804 -11.286 1.00 93.25 87 LEU A O 1
ATOM 729 N N . ALA A 1 88 ? -2.337 10.369 -9.124 1.00 89.56 88 ALA A N 1
ATOM 730 C CA . ALA A 1 88 ? -3.648 11.011 -9.009 1.00 89.56 88 ALA A CA 1
ATOM 731 C C . ALA A 1 88 ? -3.829 12.232 -9.936 1.00 89.56 88 ALA A C 1
ATOM 733 O O . ALA A 1 88 ? -4.951 12.526 -10.343 1.00 89.56 88 ALA A O 1
ATOM 734 N N . ASP A 1 89 ? -2.743 12.926 -10.277 1.00 90.19 89 ASP A N 1
ATOM 735 C CA . ASP A 1 89 ? -2.720 14.065 -11.205 1.00 90.19 89 ASP A CA 1
ATOM 736 C C . ASP A 1 89 ? -2.613 13.648 -12.684 1.00 90.19 89 ASP A C 1
ATOM 738 O O . ASP A 1 89 ? -2.661 14.500 -13.569 1.00 90.19 89 ASP A O 1
ATOM 742 N N . GLY A 1 90 ? -2.536 12.342 -12.963 1.00 93.00 90 GLY A N 1
ATOM 743 C CA . GLY A 1 90 ? -2.400 11.792 -14.311 1.00 93.00 90 GLY A CA 1
ATOM 744 C C . GLY A 1 90 ? -0.957 11.694 -14.801 1.00 93.00 90 GLY A C 1
ATOM 745 O O . GLY A 1 90 ? -0.732 11.167 -15.891 1.00 93.00 90 GLY A O 1
ATOM 746 N N . GLU A 1 91 ? 0.016 12.146 -14.009 1.00 95.38 91 GLU A N 1
ATOM 747 C CA . GLU A 1 91 ? 1.427 11.940 -14.308 1.00 95.38 91 GLU A CA 1
ATOM 748 C C . GLU A 1 91 ? 1.839 10.482 -14.086 1.00 95.38 91 GLU A C 1
ATOM 750 O O . GLU A 1 91 ? 1.147 9.697 -13.427 1.00 95.38 91 GLU A O 1
ATOM 755 N N . HIS A 1 92 ? 2.992 10.112 -14.643 1.00 96.06 92 HIS A N 1
ATOM 756 C CA . HIS A 1 92 ? 3.482 8.740 -14.599 1.00 96.06 92 HIS A CA 1
ATOM 757 C C . HIS A 1 92 ? 4.843 8.647 -13.933 1.00 96.06 92 HIS A C 1
ATOM 759 O O . HIS A 1 92 ? 5.722 9.494 -14.103 1.00 96.06 92 HIS A O 1
ATOM 765 N N . THR A 1 93 ? 5.039 7.549 -13.219 1.00 96.00 93 THR A N 1
ATOM 766 C CA . THR A 1 93 ? 6.336 7.163 -12.689 1.00 96.00 93 THR A CA 1
ATOM 767 C C . THR A 1 93 ? 6.585 5.682 -12.930 1.00 96.00 93 THR A C 1
ATOM 769 O O . THR A 1 93 ? 5.671 4.922 -13.254 1.00 96.00 93 THR A O 1
ATOM 772 N N . GLU A 1 94 ? 7.836 5.260 -12.805 1.00 96.31 94 GLU A N 1
ATOM 773 C CA . GLU A 1 94 ? 8.232 3.881 -13.060 1.00 96.31 94 GLU A CA 1
ATOM 774 C C . GLU A 1 94 ? 8.817 3.241 -11.803 1.00 96.31 94 GLU A C 1
ATOM 776 O O . GLU A 1 94 ? 9.525 3.881 -11.017 1.00 96.31 94 GLU A O 1
ATOM 781 N N . CYS A 1 95 ? 8.532 1.951 -11.643 1.00 96.50 95 CYS A N 1
ATOM 782 C CA . CYS A 1 95 ? 9.141 1.086 -10.643 1.00 96.50 95 CYS A CA 1
ATOM 783 C C . CYS A 1 95 ? 9.647 -0.179 -11.337 1.00 96.50 95 CYS A C 1
ATOM 785 O O . CYS A 1 95 ? 8.931 -0.771 -12.149 1.00 96.50 95 CYS A O 1
ATOM 787 N N . VAL A 1 96 ? 10.880 -0.587 -11.038 1.00 97.69 96 VAL A N 1
ATOM 788 C CA . VAL A 1 96 ? 11.499 -1.775 -11.642 1.00 97.69 96 VAL A CA 1
ATOM 789 C C . VAL A 1 96 ? 11.938 -2.732 -10.547 1.00 97.69 96 VAL A C 1
ATOM 791 O O . VAL A 1 96 ? 12.673 -2.344 -9.640 1.00 97.69 96 VAL A O 1
ATOM 794 N N . LEU A 1 97 ? 11.515 -3.988 -10.649 1.00 97.75 97 LEU A N 1
ATOM 795 C CA . LEU A 1 97 ? 11.957 -5.087 -9.803 1.00 97.75 97 LEU A CA 1
ATOM 796 C C . LEU A 1 97 ? 12.860 -6.018 -10.613 1.00 97.75 97 LEU A C 1
ATOM 798 O O . LEU A 1 97 ? 12.413 -6.684 -11.543 1.00 97.75 97 LEU A O 1
ATOM 802 N N . MET A 1 98 ? 14.123 -6.097 -10.209 1.00 97.00 98 MET A N 1
ATOM 803 C CA . MET A 1 98 ? 15.115 -7.011 -10.775 1.00 97.00 98 MET A CA 1
ATOM 804 C C . MET A 1 98 ? 15.327 -8.202 -9.838 1.00 97.00 98 MET A C 1
ATOM 806 O O . MET A 1 98 ? 15.388 -8.053 -8.608 1.00 97.00 98 MET A O 1
ATOM 810 N N . ARG A 1 99 ? 15.433 -9.401 -10.419 1.00 94.44 99 ARG A N 1
ATOM 811 C CA . ARG A 1 99 ? 15.570 -10.671 -9.697 1.00 94.44 99 ARG A CA 1
ATOM 812 C C . ARG A 1 99 ? 16.860 -11.358 -10.134 1.00 94.44 99 ARG A C 1
ATOM 814 O O . ARG A 1 99 ? 16.971 -11.799 -11.267 1.00 94.44 99 ARG A O 1
ATOM 821 N N . GLU A 1 100 ? 17.818 -11.481 -9.223 1.00 92.00 100 GLU A N 1
ATOM 822 C CA . GLU A 1 100 ? 19.130 -12.069 -9.516 1.00 92.00 100 GLU A CA 1
ATOM 823 C C . GLU A 1 100 ? 19.464 -13.139 -8.474 1.00 92.00 100 GLU A C 1
ATOM 825 O O . GLU A 1 100 ? 19.827 -12.822 -7.340 1.00 92.00 100 GLU A O 1
ATOM 830 N N . GLY A 1 101 ? 19.295 -14.416 -8.831 1.00 90.25 101 GLY A N 1
ATOM 831 C CA . GLY A 1 101 ? 19.393 -15.517 -7.867 1.00 90.25 101 GLY A CA 1
ATOM 832 C C . GLY A 1 101 ? 18.431 -15.303 -6.692 1.00 90.25 101 GLY A C 1
ATOM 833 O O . GLY A 1 101 ? 17.224 -15.144 -6.898 1.00 90.25 101 GLY A O 1
ATOM 834 N N . ASP A 1 102 ? 18.970 -15.212 -5.476 1.00 93.56 102 ASP A N 1
ATOM 835 C CA . ASP A 1 102 ? 18.205 -14.920 -4.253 1.00 93.56 102 ASP A CA 1
ATOM 836 C C . ASP A 1 102 ? 18.027 -13.415 -3.980 1.00 93.56 102 ASP A C 1
ATOM 838 O O . ASP A 1 102 ? 17.211 -13.016 -3.146 1.00 93.56 102 ASP A O 1
ATOM 842 N N . ARG A 1 103 ? 18.750 -12.548 -4.701 1.00 95.25 103 ARG A N 1
ATOM 843 C CA . ARG A 1 103 ? 18.679 -11.093 -4.531 1.00 95.25 103 ARG A CA 1
ATOM 844 C C . ARG A 1 103 ? 17.467 -10.513 -5.256 1.00 95.25 103 ARG A C 1
ATOM 846 O O . ARG A 1 103 ? 17.115 -10.913 -6.371 1.00 95.25 103 ARG A O 1
ATOM 853 N N . ARG A 1 104 ? 16.824 -9.537 -4.618 1.00 96.06 104 ARG A N 1
ATOM 854 C CA . ARG A 1 104 ? 15.748 -8.722 -5.194 1.00 96.06 104 ARG A CA 1
ATOM 855 C C . ARG A 1 104 ? 16.132 -7.257 -5.042 1.00 96.06 104 ARG A C 1
ATOM 857 O O . ARG A 1 104 ? 16.379 -6.816 -3.922 1.00 96.06 104 ARG A O 1
ATOM 864 N N . THR A 1 105 ? 16.176 -6.528 -6.151 1.00 96.81 105 THR A N 1
ATOM 865 C CA . THR A 1 105 ? 16.506 -5.097 -6.177 1.00 96.81 105 THR A CA 1
ATOM 866 C C . THR A 1 105 ? 15.313 -4.339 -6.731 1.00 96.81 105 THR A C 1
ATOM 868 O O . THR A 1 105 ? 14.809 -4.688 -7.795 1.00 96.81 105 THR A O 1
ATOM 871 N N . VAL A 1 106 ? 14.863 -3.310 -6.013 1.00 96.19 106 VAL A N 1
ATOM 872 C CA . VAL A 1 106 ? 13.761 -2.447 -6.448 1.00 96.19 106 VAL A CA 1
ATOM 873 C C . VAL A 1 106 ? 14.308 -1.055 -6.729 1.00 96.19 106 VAL A C 1
ATOM 875 O O . VAL A 1 106 ? 14.901 -0.432 -5.849 1.00 96.19 106 VAL A O 1
ATOM 878 N N . CYS A 1 107 ? 14.090 -0.566 -7.944 1.00 96.56 107 CYS A N 1
ATOM 879 C CA . CYS A 1 107 ? 14.300 0.829 -8.301 1.00 96.56 107 CYS A CA 1
ATOM 880 C C . CYS A 1 107 ? 12.986 1.584 -8.122 1.00 96.56 107 CYS A C 1
ATOM 882 O O . CYS A 1 107 ? 11.994 1.269 -8.780 1.00 96.56 107 CYS A O 1
ATOM 884 N N . ILE A 1 108 ? 13.006 2.579 -7.237 1.00 93.31 108 ILE A N 1
ATOM 885 C CA . ILE A 1 108 ? 11.889 3.488 -6.987 1.00 93.31 108 ILE A CA 1
ATOM 886 C C . ILE A 1 108 ? 12.256 4.893 -7.451 1.00 93.31 108 ILE A C 1
ATOM 888 O O . ILE A 1 108 ? 13.395 5.337 -7.290 1.00 93.31 108 ILE A O 1
ATOM 892 N N . SER A 1 109 ? 11.277 5.594 -8.002 1.00 91.25 109 SER A N 1
ATOM 893 C CA . SER A 1 109 ? 11.423 6.989 -8.399 1.00 91.25 109 SER A CA 1
ATOM 894 C C . SER A 1 109 ? 11.014 7.900 -7.243 1.00 91.25 109 SER A C 1
ATOM 896 O O . SER A 1 109 ? 10.004 7.659 -6.586 1.00 91.25 109 SER A O 1
ATOM 898 N N . SER A 1 110 ? 11.796 8.946 -6.982 1.00 88.44 110 SER A N 1
ATOM 899 C CA . SER A 1 110 ? 11.511 9.926 -5.922 1.00 88.44 110 SER A CA 1
ATOM 900 C C . SER A 1 110 ? 10.771 11.169 -6.419 1.00 88.44 110 SER A C 1
ATOM 902 O O . SER A 1 110 ? 10.242 11.930 -5.613 1.00 88.44 110 SER A O 1
ATOM 904 N N . GLN A 1 111 ? 10.769 11.401 -7.732 1.00 86.94 111 GLN A N 1
ATOM 905 C CA . GLN A 1 111 ? 10.202 12.574 -8.392 1.00 86.94 111 GLN A CA 1
ATOM 906 C C . GLN A 1 111 ? 9.597 12.163 -9.738 1.00 86.94 111 GLN A C 1
ATOM 908 O O . GLN A 1 111 ? 10.031 11.181 -10.347 1.00 86.94 111 GLN A O 1
ATOM 913 N N . VAL A 1 112 ? 8.618 12.934 -10.211 1.00 88.00 112 VAL A N 1
ATOM 914 C CA . VAL A 1 112 ? 8.173 12.898 -11.608 1.00 88.00 112 VAL A CA 1
ATOM 915 C C . VAL A 1 112 ? 9.067 13.851 -12.396 1.00 88.00 112 VAL A C 1
ATOM 917 O O . VAL A 1 112 ? 9.044 15.063 -12.180 1.00 88.00 112 VAL A O 1
ATOM 920 N N . GLY A 1 113 ? 9.900 13.294 -13.275 1.00 83.19 113 GLY A N 1
ATOM 921 C CA . GLY A 1 113 ? 10.963 14.042 -13.947 1.00 83.19 113 GLY A CA 1
ATOM 922 C C . GLY A 1 113 ? 12.103 14.460 -13.005 1.00 83.19 113 GLY A C 1
ATOM 923 O O . GLY A 1 113 ? 12.074 14.228 -11.799 1.00 83.19 113 GLY A O 1
ATOM 924 N N . CYS A 1 114 ? 13.154 15.063 -13.565 1.00 87.88 114 CYS A N 1
ATOM 925 C CA . CYS A 1 114 ? 14.274 15.596 -12.790 1.00 87.88 114 CYS A CA 1
ATOM 926 C C . CYS A 1 114 ? 14.790 16.891 -13.424 1.00 87.88 114 CYS A C 1
ATOM 928 O O . CYS A 1 114 ? 15.229 16.901 -14.573 1.00 87.88 114 CYS A O 1
ATOM 930 N N . ALA A 1 115 ? 14.806 17.981 -12.654 1.00 87.69 115 ALA A N 1
ATOM 931 C CA . ALA A 1 115 ? 15.230 19.303 -13.125 1.00 87.69 115 ALA A CA 1
ATOM 932 C C . ALA A 1 115 ? 16.747 19.428 -13.383 1.00 87.69 115 ALA A C 1
ATOM 934 O O . ALA A 1 115 ? 17.230 20.492 -13.761 1.00 87.69 115 ALA A O 1
ATOM 935 N N . ARG A 1 116 ? 17.526 18.360 -13.157 1.00 88.38 116 ARG A N 1
ATOM 936 C CA . ARG A 1 116 ? 18.991 18.390 -13.263 1.00 88.38 116 ARG A CA 1
ATOM 937 C C . ARG A 1 116 ? 19.495 18.501 -14.705 1.00 88.38 116 ARG A C 1
ATOM 939 O O . ARG A 1 116 ? 20.629 18.926 -14.895 1.00 88.38 116 ARG A O 1
ATOM 946 N N . GLY A 1 117 ? 18.679 18.132 -15.695 1.00 84.69 117 GLY A N 1
ATOM 947 C CA . GLY A 1 117 ? 19.024 18.277 -17.113 1.00 84.69 117 GLY A CA 1
ATOM 948 C C . GLY A 1 117 ? 20.231 17.442 -17.553 1.00 84.69 117 GLY A C 1
ATOM 949 O O . GLY A 1 117 ? 20.992 17.878 -18.410 1.00 84.69 117 GLY A O 1
ATOM 950 N N . CYS A 1 118 ? 20.445 16.267 -16.951 1.00 87.62 118 CYS A N 1
ATOM 951 C CA . CYS A 1 118 ? 21.532 15.373 -17.347 1.00 87.62 118 CYS A CA 1
ATOM 952 C C . CYS A 1 118 ? 21.354 14.937 -18.810 1.00 87.62 118 CYS A C 1
ATOM 954 O O . CYS A 1 118 ? 20.362 14.289 -19.143 1.00 87.62 118 CYS A O 1
ATOM 956 N N . VAL A 1 119 ? 22.322 15.266 -19.666 1.00 87.44 119 VAL A N 1
ATOM 957 C CA . VAL A 1 119 ? 22.386 14.783 -21.050 1.00 87.44 119 VAL A CA 1
ATOM 958 C C . VAL A 1 119 ? 23.238 13.516 -21.083 1.00 87.44 119 VAL A C 1
ATOM 960 O O . VAL A 1 119 ? 24.432 13.554 -20.801 1.00 87.44 119 VAL A O 1
ATOM 963 N N . PHE A 1 120 ? 22.609 12.374 -21.353 1.00 78.25 120 PHE A N 1
ATOM 964 C CA . PHE A 1 120 ? 23.309 11.104 -21.537 1.00 78.25 120 PHE A CA 1
ATOM 965 C C . PHE A 1 120 ? 23.629 10.965 -23.029 1.00 78.25 120 PHE A C 1
ATOM 967 O O . PHE A 1 120 ? 22.717 10.775 -23.833 1.00 78.25 120 PHE A O 1
ATOM 974 N N . SER A 1 121 ? 24.900 11.172 -23.386 1.00 63.69 121 SER A N 1
ATOM 975 C CA . SER A 1 121 ? 25.446 11.044 -24.746 1.00 63.69 121 SER A CA 1
ATOM 976 C C . SER A 1 121 ? 25.986 9.651 -25.022 1.00 63.69 121 SER A C 1
ATOM 978 O O . SER A 1 121 ? 26.633 9.120 -24.089 1.00 63.69 121 SER A O 1
#

Solvent-accessible surface area (backbone atoms only — not comparable to full-atom values): 7434 Å² total; per-residue (Å²): 133,83,82,81,57,50,52,52,80,77,53,49,71,66,58,40,22,52,50,32,43,76,73,72,38,64,52,69,52,34,60,52,53,49,42,40,49,74,71,66,57,56,89,52,63,81,72,45,79,93,51,57,67,72,58,35,50,50,46,62,71,54,33,34,80,65,79,57,43,82,75,41,80,46,75,47,98,75,60,34,36,39,36,37,32,35,40,85,89,71,49,67,46,55,38,38,41,42,58,54,91,92,46,76,48,74,50,75,65,92,59,79,74,71,94,80,71,82,79,88,127

pLDDT: mean 93.28, std 8.93, range [39.47, 98.12]

Nearest PDB structures (foldseek):
  6fz6-assembly2_B  TM=9.227E-01  e=1.167E-09  Sphaerobacter thermophilus DSM 20745
  3rf9-assembly1_B  TM=8.538E-01  e=1.494E-09  Escherichia coli K-12
  4pl2-assembly2_A  TM=8.477E-01  e=3.779E-09  Escherichia coli DH1
  5hr6-assembly2_B  TM=8.062E-01  e=3.779E-09  Escherichia coli
  3rfa-assembly2_A  TM=8.420E-01  e=9.556E-09  Escherichia coli K-12

Sequence (121 aa):
MTQQKTLFTDLSRDALTAWCQEQGFPAYRADQIRRWIYGKRVNSFDEMHDVPKALRELLTQHYDIFSMEIERHLVSSDGTEKLLLRLADGEHTECVLMREGDRRTVCISSQVGCARGCVFS

Foldseek 3Di:
DPDDAAAPVVDDLVNLLVVCVVVVHHSCVSVLQCCCCPVVVDQALVVSPVDDPVVSVVCVVHHHHDQWDFPDWDADPQRKIKTWIAGPVRATDIKIWHDDPPDIDIDDDPDRDDPPPDDDD

Mean predicted aligned error: 4.92 Å

Secondary structure (DSSP, 8-state):
---PPEEGGG--HHHHHHHHHHTT--THHHHHHHII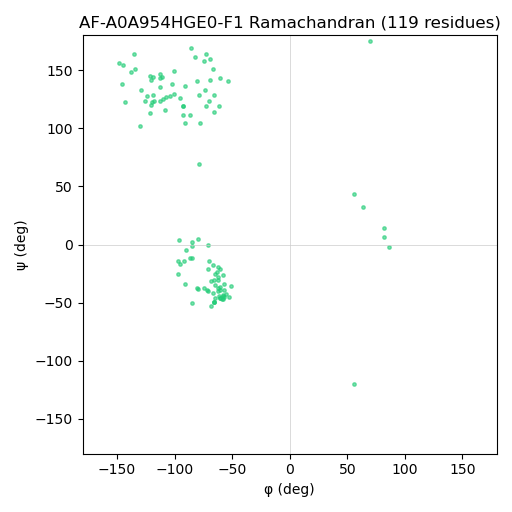IIII--SSGGG-TTS-HHHHHHHHHHEES-SEEEEEEEE-TTS-EEEEEEETTS-EEEEEEEEETTEEEEE--SSSS-TT-----

Radius of gyration: 18.2 Å; Cα contacts (8 Å, |Δi|>4): 142; chains: 1; bounding box: 44×35×45 Å